Protein AF-A0A955NQF5-F1 (afdb_monomer)

Foldseek 3Di:
DDDDDQDDDPPPCSVVVQVVVVVVPDDDDDVVVVVVVLVVDPVSVVVVVVVPD

Mean predicted aligned error: 3.58 Å

Radius of gyration: 14.51 Å; Cα contacts (8 Å, |Δi|>4): 17; chains: 1; bounding box: 30×24×40 Å

Structure (mmCIF, N/CA/C/O backbone):
data_AF-A0A955NQF5-F1
#
_entry.id   AF-A0A955NQF5-F1
#
loop_
_atom_site.group_PDB
_atom_site.id
_atom_site.type_symbol
_atom_site.label_atom_id
_atom_site.label_alt_id
_atom_site.label_comp_id
_atom_site.label_asym_id
_atom_site.label_entity_id
_atom_site.label_seq_id
_atom_site.pdbx_PDB_ins_code
_atom_site.Cartn_x
_atom_site.Cartn_y
_atom_site.Cartn_z
_atom_site.occupancy
_atom_site.B_iso_or_equiv
_atom_site.auth_seq_id
_atom_site.auth_comp_id
_atom_site.auth_asym_id
_atom_site.auth_atom_id
_atom_site.pdbx_PDB_model_num
ATOM 1 N N . MET A 1 1 ? -3.281 -19.248 -7.720 1.00 78.69 1 MET A N 1
ATOM 2 C CA . MET A 1 1 ? -2.462 -18.015 -7.786 1.00 78.69 1 MET A CA 1
ATOM 3 C C . MET A 1 1 ? -1.213 -18.206 -6.943 1.00 78.69 1 MET A C 1
ATOM 5 O O . MET A 1 1 ? -1.302 -18.885 -5.929 1.00 78.69 1 MET A O 1
ATOM 9 N N . ARG A 1 2 ? -0.064 -17.668 -7.364 1.00 90.94 2 ARG A N 1
ATOM 10 C CA . ARG A 1 2 ? 1.156 -17.622 -6.541 1.00 90.94 2 ARG A CA 1
ATOM 11 C C . ARG A 1 2 ? 1.323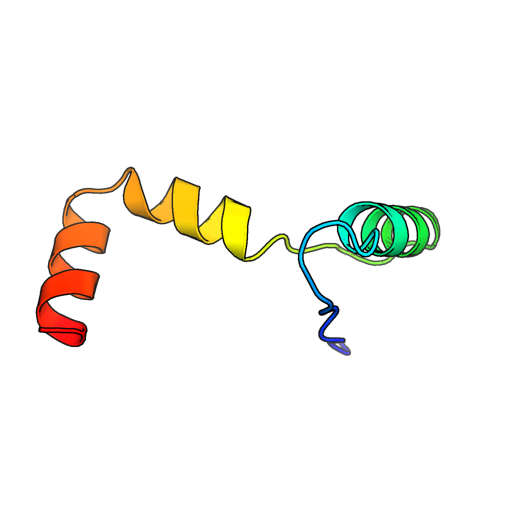 -16.201 -6.006 1.00 90.94 2 ARG A C 1
ATOM 13 O O . ARG A 1 2 ? 1.088 -15.262 -6.758 1.00 90.94 2 ARG A O 1
ATOM 20 N N . THR A 1 3 ? 1.732 -16.068 -4.749 1.00 94.75 3 THR A N 1
ATOM 21 C CA . THR A 1 3 ? 1.905 -14.775 -4.070 1.00 94.75 3 THR A CA 1
ATOM 22 C C . THR A 1 3 ? 3.379 -14.558 -3.751 1.00 94.75 3 THR A C 1
ATOM 24 O O . THR A 1 3 ? 4.062 -15.491 -3.330 1.00 94.75 3 THR A O 1
ATOM 27 N N . LEU A 1 4 ? 3.863 -13.331 -3.947 1.00 95.50 4 LEU A N 1
ATOM 28 C CA . LEU A 1 4 ? 5.224 -12.906 -3.631 1.00 95.50 4 LEU A CA 1
ATOM 29 C C . LEU A 1 4 ? 5.156 -11.695 -2.695 1.00 95.50 4 LEU A C 1
ATOM 31 O O . LEU A 1 4 ? 4.476 -10.720 -3.004 1.00 95.50 4 LEU A O 1
ATOM 35 N N . GLY A 1 5 ? 5.870 -11.746 -1.570 1.00 95.62 5 GLY A N 1
ATOM 36 C CA . GLY A 1 5 ? 6.061 -10.578 -0.713 1.00 95.62 5 GLY A CA 1
ATOM 37 C C . GLY A 1 5 ? 7.201 -9.706 -1.237 1.00 95.62 5 GLY A C 1
ATOM 38 O O . GLY A 1 5 ? 8.315 -10.196 -1.409 1.00 95.62 5 GLY A O 1
ATOM 39 N N . LEU A 1 6 ? 6.935 -8.418 -1.460 1.00 95.88 6 LEU A N 1
ATOM 40 C CA . LEU A 1 6 ? 7.949 -7.426 -1.818 1.00 95.88 6 LEU A CA 1
ATOM 41 C C . LEU A 1 6 ? 8.180 -6.481 -0.633 1.00 95.88 6 LEU A C 1
ATOM 43 O O . LEU A 1 6 ? 7.276 -5.764 -0.215 1.00 95.88 6 LEU A O 1
ATOM 47 N N . THR A 1 7 ? 9.398 -6.479 -0.093 1.00 95.62 7 THR A N 1
ATOM 48 C CA . THR A 1 7 ? 9.793 -5.661 1.065 1.00 95.62 7 THR A CA 1
ATOM 49 C C . THR A 1 7 ? 11.163 -5.012 0.842 1.00 95.62 7 THR A C 1
ATOM 51 O O . THR A 1 7 ? 11.780 -5.175 -0.207 1.00 95.62 7 THR A O 1
ATOM 54 N N . GLY A 1 8 ? 11.618 -4.217 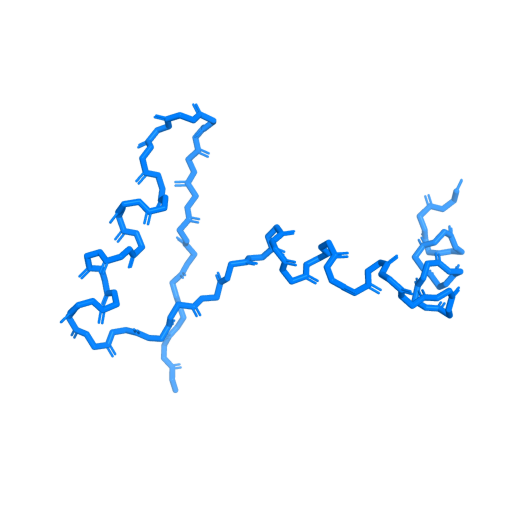1.807 1.00 94.19 8 GLY A N 1
ATOM 55 C CA . GLY A 1 8 ? 12.784 -3.345 1.710 1.00 94.19 8 GLY A CA 1
ATOM 56 C C . GLY A 1 8 ? 12.656 -2.128 2.626 1.00 94.19 8 GLY A C 1
ATOM 57 O 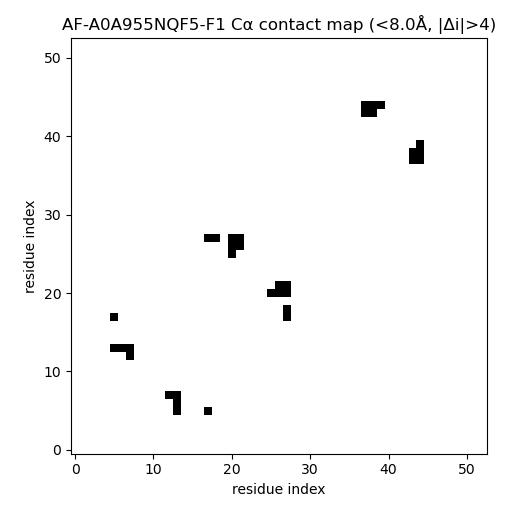O . GLY A 1 8 ? 11.566 -1.769 3.076 1.00 94.19 8 GLY A O 1
ATOM 58 N N . THR A 1 9 ? 13.765 -1.447 2.887 1.00 96.25 9 THR A N 1
ATOM 59 C CA . THR A 1 9 ? 13.802 -0.254 3.750 1.00 96.25 9 THR A CA 1
ATOM 60 C C . THR A 1 9 ? 13.112 0.955 3.104 1.00 96.25 9 THR A C 1
ATOM 62 O O . THR A 1 9 ? 12.748 0.937 1.920 1.00 96.25 9 THR A O 1
ATOM 65 N N . VAL A 1 10 ? 12.872 2.023 3.868 1.00 93.81 10 VAL A N 1
ATOM 66 C CA . VAL A 1 10 ? 12.359 3.294 3.324 1.00 93.81 10 VAL A CA 1
ATOM 67 C C . VAL A 1 10 ? 13.343 3.834 2.279 1.00 93.81 10 VAL A C 1
ATOM 69 O O . VAL A 1 10 ? 14.551 3.778 2.476 1.00 93.81 10 VAL A O 1
ATOM 72 N N . GLY A 1 11 ? 12.834 4.297 1.135 1.00 94.50 11 GLY A N 1
ATOM 73 C CA . GLY A 1 11 ? 13.666 4.816 0.040 1.00 94.50 11 GLY A CA 1
ATOM 74 C C . GLY A 1 11 ? 14.377 3.761 -0.822 1.00 94.50 11 GLY A C 1
ATOM 75 O O . GLY A 1 11 ? 14.986 4.125 -1.818 1.00 94.50 11 GLY A O 1
ATOM 76 N N . SER A 1 12 ? 14.253 2.460 -0.528 1.00 96.62 12 SER A N 1
ATOM 77 C CA . SER A 1 12 ? 14.904 1.380 -1.305 1.00 96.62 12 SER A CA 1
ATOM 78 C C . SER A 1 12 ? 14.320 1.122 -2.705 1.00 96.62 12 SER A C 1
ATOM 80 O O . SER A 1 12 ? 14.762 0.211 -3.396 1.00 96.62 12 SER A O 1
ATOM 82 N N . GLY A 1 13 ? 13.310 1.885 -3.132 1.00 96.69 13 GLY A N 1
ATOM 83 C CA . GLY A 1 13 ? 12.699 1.722 -4.454 1.00 96.69 13 GLY A CA 1
ATOM 84 C C . GLY A 1 13 ? 11.656 0.602 -4.560 1.00 96.69 13 GLY A C 1
ATOM 85 O O . GLY A 1 13 ? 11.308 0.223 -5.672 1.00 96.69 13 GLY A O 1
ATOM 86 N N . LYS A 1 14 ? 11.100 0.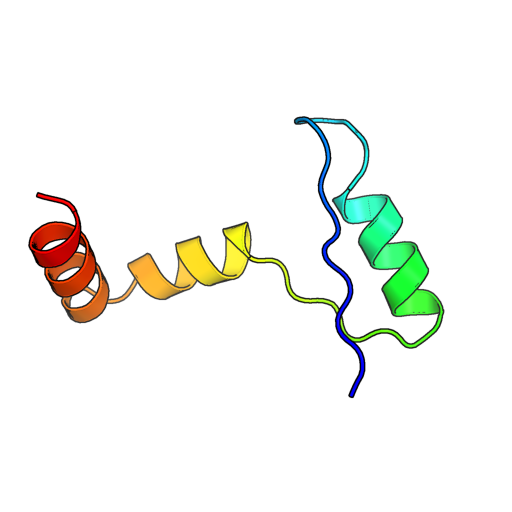097 -3.447 1.00 96.69 14 LYS A N 1
ATOM 87 C CA . LYS A 1 14 ? 10.034 -0.934 -3.464 1.00 96.69 14 LYS A CA 1
ATOM 88 C C . LYS A 1 14 ? 8.877 -0.601 -4.407 1.00 96.69 14 LYS A C 1
ATOM 90 O O . LYS A 1 14 ? 8.446 -1.459 -5.163 1.00 96.69 14 LYS A O 1
ATOM 95 N N . SER A 1 15 ? 8.393 0.642 -4.383 1.00 95.25 15 SER A N 1
ATOM 96 C CA . SER A 1 15 ? 7.293 1.076 -5.251 1.00 95.25 15 SER A CA 1
ATOM 97 C C . SER A 1 15 ? 7.663 1.020 -6.736 1.00 95.25 15 SER A C 1
ATOM 99 O O . SER A 1 15 ? 6.796 0.747 -7.555 1.00 95.25 15 SER A O 1
ATOM 101 N N . TYR A 1 16 ? 8.940 1.235 -7.071 1.00 97.31 16 TYR A N 1
ATOM 102 C CA . TYR A 1 16 ? 9.455 1.095 -8.435 1.00 97.31 16 TYR A CA 1
ATOM 103 C C . TYR A 1 16 ? 9.617 -0.378 -8.832 1.00 97.31 16 TYR A C 1
ATOM 105 O O . TYR A 1 16 ? 9.209 -0.783 -9.913 1.00 97.31 16 TYR A O 1
ATOM 113 N N . ALA A 1 17 ? 10.150 -1.216 -7.941 1.00 97.00 17 ALA A N 1
ATOM 114 C CA . ALA A 1 17 ? 10.206 -2.656 -8.187 1.00 97.00 17 ALA A CA 1
ATOM 115 C C . ALA A 1 17 ? 8.799 -3.253 -8.383 1.00 97.00 17 ALA A C 1
ATOM 117 O O . ALA A 1 17 ? 8.609 -4.098 -9.253 1.00 97.00 17 ALA A O 1
ATOM 118 N N . LEU A 1 18 ? 7.807 -2.777 -7.619 1.00 96.69 18 LEU A N 1
ATOM 119 C CA . LEU A 1 18 ? 6.411 -3.165 -7.795 1.00 96.69 18 LEU A CA 1
ATOM 120 C C . LEU A 1 18 ? 5.873 -2.739 -9.164 1.00 96.69 18 LEU A C 1
ATOM 122 O O . LEU A 1 18 ? 5.277 -3.574 -9.832 1.00 96.69 18 LEU A O 1
ATOM 126 N N . SER A 1 19 ? 6.124 -1.501 -9.610 1.00 97.19 19 SER A N 1
ATOM 127 C CA . SER A 1 19 ? 5.637 -1.046 -10.920 1.00 97.19 19 SER A CA 1
ATOM 128 C C . SER A 1 19 ? 6.228 -1.858 -12.071 1.00 97.19 19 SER A C 1
ATOM 130 O O . SER A 1 19 ? 5.514 -2.207 -12.998 1.00 97.19 19 SER A O 1
ATOM 132 N N . VAL A 1 20 ? 7.503 -2.255 -11.982 1.00 98.00 20 VAL A N 1
ATOM 133 C CA . VAL A 1 20 ? 8.117 -3.155 -12.975 1.00 98.00 20 VAL A CA 1
ATOM 134 C C . VAL A 1 20 ? 7.425 -4.524 -13.001 1.00 98.00 20 VAL A C 1
ATOM 136 O O . VAL A 1 20 ? 7.233 -5.098 -14.068 1.00 98.00 20 VAL A O 1
ATOM 139 N N . LEU A 1 21 ? 7.039 -5.070 -11.843 1.00 96.94 21 LEU A N 1
ATOM 140 C CA . LEU A 1 21 ? 6.287 -6.329 -11.788 1.00 96.94 21 LEU A CA 1
ATOM 141 C C . LEU A 1 21 ? 4.874 -6.169 -12.366 1.00 96.94 21 LEU A C 1
ATOM 143 O O . LEU A 1 21 ? 4.404 -7.067 -13.065 1.00 96.94 21 LEU A O 1
ATOM 147 N N . GLU A 1 22 ? 4.216 -5.042 -12.098 1.00 96.94 22 GLU A N 1
ATOM 148 C CA . GLU A 1 22 ? 2.904 -4.700 -12.660 1.00 96.94 22 GLU A CA 1
ATOM 149 C C . GLU A 1 22 ? 2.967 -4.576 -14.192 1.00 96.94 22 GLU A C 1
ATOM 151 O O . GLU A 1 22 ? 2.134 -5.163 -14.882 1.00 96.94 22 GLU A O 1
ATOM 156 N N . ASP A 1 23 ? 4.010 -3.937 -14.733 1.00 98.19 23 ASP A N 1
ATOM 157 C CA . ASP A 1 23 ? 4.263 -3.837 -16.179 1.00 98.19 23 ASP A CA 1
ATOM 158 C C . ASP A 1 23 ? 4.453 -5.217 -16.841 1.00 98.19 23 ASP A C 1
ATOM 160 O O . ASP A 1 23 ? 4.131 -5.409 -18.015 1.00 98.19 23 ASP A O 1
ATOM 164 N N . LEU A 1 24 ? 4.942 -6.206 -16.085 1.00 97.38 24 LEU A N 1
ATOM 165 C CA . LEU A 1 24 ? 5.089 -7.601 -16.521 1.00 97.38 24 LEU A CA 1
ATOM 166 C C . LEU A 1 24 ? 3.813 -8.443 -16.330 1.00 97.38 24 LEU A C 1
ATOM 168 O O . LEU A 1 24 ? 3.822 -9.645 -16.607 1.00 97.38 24 LEU A O 1
ATOM 172 N N . GLY A 1 25 ? 2.714 -7.836 -15.875 1.00 97.19 25 GLY A N 1
ATOM 173 C CA . GLY A 1 25 ? 1.410 -8.478 -15.711 1.00 97.19 25 GLY A CA 1
ATOM 174 C C . GLY A 1 25 ? 1.129 -9.022 -14.310 1.00 97.19 25 GLY A C 1
ATOM 175 O O . GLY A 1 25 ? 0.156 -9.760 -14.131 1.00 97.19 25 GLY A O 1
ATOM 176 N N . ALA A 1 26 ? 1.951 -8.693 -13.308 1.00 96.62 26 ALA A N 1
ATOM 177 C CA . ALA A 1 26 ? 1.616 -8.997 -11.922 1.00 96.62 26 ALA A CA 1
ATOM 178 C C . ALA A 1 26 ? 0.498 -8.075 -11.416 1.00 96.62 26 ALA A C 1
ATOM 180 O O . ALA A 1 26 ? 0.423 -6.900 -11.762 1.00 96.62 26 ALA A O 1
ATOM 181 N N . VAL A 1 27 ? -0.352 -8.597 -10.534 1.00 95.88 27 VAL A N 1
ATOM 182 C CA . VAL A 1 27 ? -1.306 -7.769 -9.789 1.00 95.88 27 VAL A CA 1
ATOM 183 C C . VAL A 1 27 ? -0.616 -7.288 -8.517 1.00 95.88 27 VAL A C 1
ATOM 185 O O . VAL A 1 27 ? -0.256 -8.105 -7.666 1.00 95.88 27 VAL A O 1
ATOM 188 N N . GLY A 1 28 ? -0.405 -5.978 -8.399 1.00 93.62 28 GLY A N 1
ATOM 189 C CA . GLY A 1 28 ? 0.186 -5.367 -7.214 1.00 93.62 28 GLY A CA 1
ATOM 190 C C . GLY A 1 28 ? -0.837 -5.103 -6.109 1.00 93.62 28 GLY A C 1
ATOM 191 O O . GLY A 1 28 ? -1.974 -4.715 -6.368 1.00 93.62 28 GLY A O 1
ATOM 192 N N . LEU A 1 29 ? -0.413 -5.288 -4.856 1.00 94.25 29 LEU A N 1
ATOM 193 C CA . LEU A 1 29 ? -1.158 -4.888 -3.662 1.00 94.25 29 LEU A CA 1
ATOM 194 C C . LEU A 1 29 ? -0.237 -4.067 -2.758 1.00 94.25 29 LEU A C 1
ATOM 196 O O . LEU A 1 29 ? 0.830 -4.531 -2.353 1.00 94.25 29 LEU A O 1
ATOM 200 N N . LYS A 1 30 ? -0.640 -2.832 -2.454 1.00 93.25 30 LYS A N 1
ATOM 201 C CA . LYS A 1 30 ? 0.143 -1.887 -1.647 1.00 93.25 30 LYS A CA 1
ATOM 202 C C . LYS A 1 30 ? -0.379 -1.889 -0.214 1.00 93.25 30 LYS A C 1
ATOM 204 O O . LYS A 1 30 ? -1.249 -1.093 0.117 1.00 93.25 30 LYS A O 1
ATOM 209 N N . ALA A 1 31 ? 0.163 -2.777 0.620 1.00 92.12 31 ALA A N 1
ATOM 210 C CA . ALA A 1 31 ? -0.321 -3.008 1.985 1.00 92.12 31 ALA A CA 1
ATOM 211 C C . ALA A 1 31 ? -0.452 -1.719 2.820 1.00 92.12 31 ALA A C 1
ATOM 213 O O . ALA A 1 31 ? -1.494 -1.509 3.428 1.00 92.12 31 ALA A O 1
ATOM 214 N N . ASP A 1 32 ? 0.545 -0.829 2.780 1.00 91.50 32 ASP A N 1
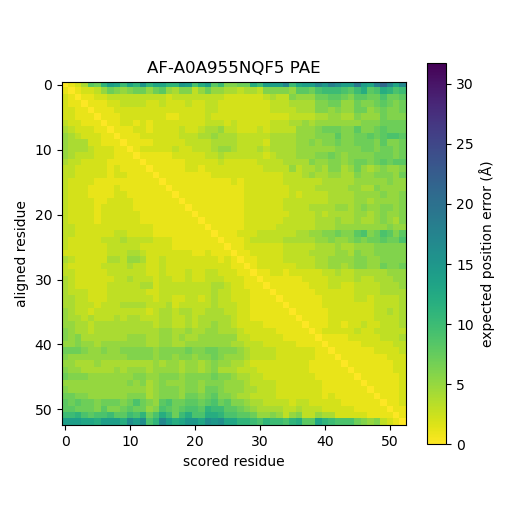ATOM 215 C CA . ASP A 1 32 ? 0.513 0.436 3.533 1.00 91.50 32 ASP A CA 1
ATOM 216 C C . ASP A 1 32 ? -0.642 1.354 3.092 1.00 91.50 32 ASP A C 1
ATOM 218 O O . ASP A 1 32 ? -1.283 1.999 3.919 1.00 91.50 32 ASP A O 1
ATOM 222 N N . LEU A 1 33 ? -0.930 1.403 1.786 1.00 94.25 33 LEU A N 1
ATOM 223 C CA . LEU A 1 33 ? -2.006 2.229 1.236 1.00 94.25 33 LEU A CA 1
ATOM 224 C C . LEU A 1 33 ? -3.380 1.652 1.580 1.00 94.25 33 LEU A C 1
ATOM 226 O O . LEU A 1 33 ? -4.275 2.400 1.961 1.00 94.25 33 LEU A O 1
ATOM 230 N N . GLU A 1 34 ? -3.543 0.334 1.455 1.00 94.94 34 GLU A N 1
ATOM 231 C CA . GLU A 1 34 ? -4.798 -0.322 1.829 1.00 94.94 34 GLU A CA 1
ATOM 232 C C . GLU A 1 34 ? -5.041 -0.230 3.337 1.00 94.94 34 GLU A C 1
ATOM 234 O O . GLU A 1 34 ? -6.155 0.064 3.752 1.00 94.94 34 GLU A O 1
ATOM 239 N N . GLY A 1 35 ? -3.998 -0.375 4.161 1.00 94.19 35 GLY A N 1
ATOM 240 C CA . GLY A 1 35 ? -4.090 -0.147 5.601 1.00 94.19 35 GLY A CA 1
ATOM 241 C C . GLY A 1 35 ? -4.548 1.274 5.932 1.00 94.19 35 GLY A C 1
ATOM 242 O O . GLY A 1 35 ? -5.440 1.448 6.752 1.00 94.19 35 GLY A O 1
ATOM 243 N N . HIS A 1 36 ? -4.004 2.291 5.255 1.00 95.31 36 HIS A N 1
ATOM 244 C CA . HIS A 1 36 ? -4.435 3.676 5.460 1.00 95.31 36 HIS A CA 1
ATOM 245 C C . HIS A 1 36 ? -5.909 3.898 5.098 1.00 95.31 36 HIS A C 1
ATOM 247 O O . HIS A 1 36 ? -6.628 4.526 5.866 1.00 95.31 36 HIS A O 1
ATOM 253 N N . ARG A 1 37 ? -6.366 3.342 3.969 1.00 95.88 37 ARG A N 1
ATOM 254 C CA . ARG A 1 37 ? -7.772 3.419 3.540 1.00 95.88 37 ARG A CA 1
ATOM 255 C C . ARG A 1 37 ? -8.719 2.724 4.509 1.00 95.88 37 ARG A C 1
ATOM 257 O O . ARG A 1 37 ? -9.787 3.243 4.792 1.00 95.88 37 ARG A O 1
ATOM 264 N N . LEU A 1 38 ? -8.333 1.555 5.016 1.00 95.31 38 LEU A N 1
ATOM 265 C CA . LEU A 1 38 ? -9.136 0.813 5.989 1.00 95.31 38 LEU A CA 1
ATOM 266 C C . LEU A 1 38 ? -9.354 1.612 7.278 1.00 95.31 38 LEU A C 1
ATOM 268 O O . LEU A 1 38 ? -10.414 1.517 7.882 1.00 95.31 38 LEU A O 1
ATOM 272 N N . LEU A 1 39 ? -8.381 2.436 7.668 1.00 95.12 39 LEU A N 1
ATOM 273 C CA . LEU A 1 39 ? -8.482 3.307 8.838 1.00 95.12 39 LEU A CA 1
ATOM 274 C C . LEU A 1 39 ? -9.309 4.584 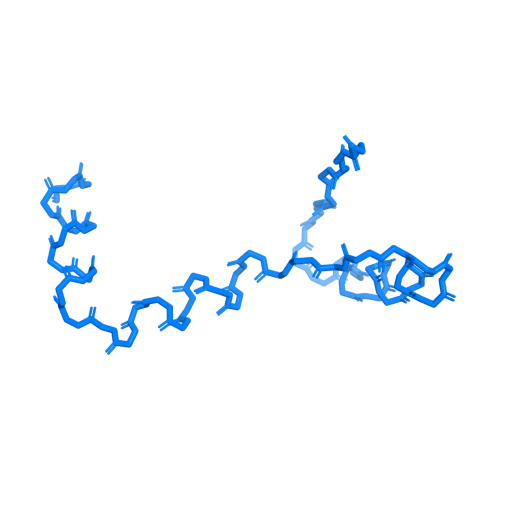8.593 1.00 95.12 39 LEU A C 1
ATOM 276 O O . LEU A 1 39 ? -9.366 5.436 9.473 1.00 95.12 39 LEU A O 1
ATOM 280 N N . GLU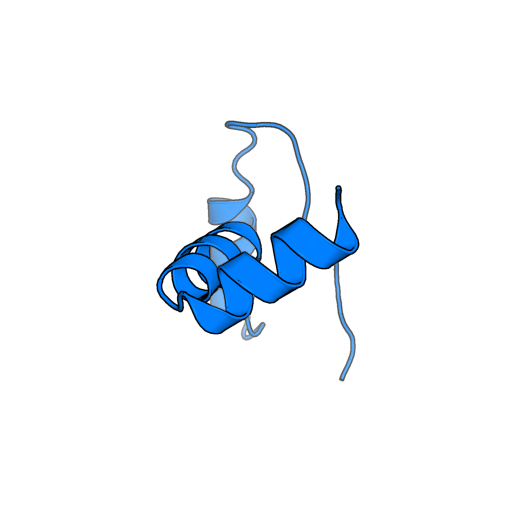 A 1 40 ? -9.954 4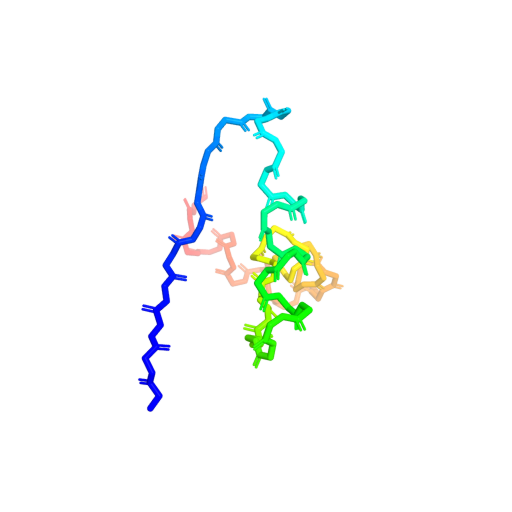.744 7.435 1.00 96.31 40 GLU A N 1
ATOM 281 C CA . GLU A 1 40 ? -11.008 5.756 7.249 1.00 96.31 40 GLU A CA 1
ATOM 282 C C . GLU A 1 40 ? -12.353 5.298 7.849 1.00 96.31 40 GLU A C 1
ATOM 284 O O . GLU A 1 40 ? -13.246 6.119 8.057 1.00 96.31 40 GLU A O 1
ATOM 289 N N . ASP A 1 41 ? -12.495 4.004 8.155 1.00 97.31 41 ASP A N 1
ATOM 290 C CA . ASP A 1 41 ? -13.677 3.420 8.785 1.00 97.31 41 ASP A CA 1
ATOM 291 C C . ASP A 1 41 ? -13.513 3.352 10.316 1.00 97.31 41 ASP A C 1
ATOM 293 O O . ASP A 1 41 ? -12.636 2.668 10.852 1.00 97.31 41 ASP A O 1
ATOM 297 N N . GLU A 1 42 ? -14.380 4.062 11.042 1.00 96.12 42 GLU A N 1
ATOM 298 C CA . GLU A 1 42 ? -14.369 4.104 12.508 1.00 96.12 42 GLU A CA 1
ATOM 299 C C . GLU A 1 42 ? -14.657 2.748 13.167 1.00 96.12 42 GLU A C 1
ATOM 301 O O . GLU A 1 42 ? -14.281 2.546 14.325 1.00 96.12 42 GLU A O 1
ATOM 306 N N . GLU A 1 43 ? -15.369 1.838 12.498 1.00 97.19 43 GLU A N 1
ATOM 307 C CA . GLU A 1 43 ? -15.583 0.475 12.995 1.00 97.19 43 GLU A CA 1
ATOM 308 C C . GLU A 1 43 ? -14.277 -0.317 12.927 1.00 97.19 43 GLU A C 1
ATOM 310 O O . GLU A 1 43 ? -13.848 -0.876 13.935 1.00 97.19 43 GLU A O 1
ATOM 315 N N . VAL A 1 44 ? -13.576 -0.245 11.792 1.00 96.19 44 VAL A N 1
ATOM 316 C CA . VAL A 1 44 ? -12.268 -0.892 11.612 1.00 96.19 44 VAL A CA 1
ATOM 317 C C . VAL A 1 44 ? -11.243 -0.350 12.605 1.00 96.19 44 VAL A C 1
ATOM 319 O O . VAL A 1 44 ? -10.502 -1.124 13.208 1.00 96.19 44 VAL A O 1
ATOM 322 N N . ILE A 1 45 ? -11.207 0.968 12.827 1.00 95.81 45 ILE A N 1
ATOM 323 C CA . ILE A 1 45 ? -10.321 1.562 13.838 1.00 95.81 45 ILE A CA 1
ATOM 324 C C . ILE A 1 45 ? -10.613 0.975 15.222 1.00 95.81 45 ILE A C 1
ATOM 326 O O . ILE A 1 45 ? -9.679 0.586 15.923 1.00 95.81 45 ILE A O 1
ATOM 330 N N . ARG A 1 46 ? -11.892 0.912 15.619 1.00 97.25 46 ARG A N 1
ATOM 331 C CA . ARG A 1 46 ? -12.296 0.362 16.920 1.00 97.25 46 ARG A CA 1
ATOM 332 C C . ARG A 1 46 ? -11.856 -1.090 17.075 1.00 97.25 46 ARG A C 1
ATOM 334 O O . ARG A 1 46 ? -11.225 -1.408 18.076 1.00 97.25 46 ARG A O 1
ATOM 341 N N . GLU A 1 47 ? -12.097 -1.931 16.073 1.00 96.94 47 GLU A N 1
ATOM 342 C CA . GLU A 1 47 ? -11.665 -3.333 16.098 1.00 96.94 47 GLU A CA 1
ATOM 343 C C . GLU A 1 47 ? -10.139 -3.483 16.201 1.00 96.94 47 GLU A C 1
ATOM 345 O O . GLU A 1 47 ? -9.645 -4.333 16.943 1.00 96.94 47 GLU A O 1
ATOM 350 N N . VAL A 1 48 ? -9.371 -2.656 15.482 1.00 95.06 48 VAL A N 1
ATOM 351 C CA . VAL A 1 48 ? -7.900 -2.685 15.530 1.00 95.06 48 VAL A CA 1
ATOM 352 C C . VAL A 1 48 ? -7.376 -2.265 16.905 1.00 95.06 48 VAL A C 1
ATOM 354 O O . VAL A 1 48 ? -6.437 -2.888 17.402 1.00 95.06 48 VAL A O 1
ATOM 357 N N . VAL A 1 49 ? -7.970 -1.242 17.526 1.00 95.44 49 VAL A N 1
ATOM 358 C CA . VAL A 1 49 ? -7.616 -0.811 18.890 1.00 95.44 49 VAL A CA 1
ATOM 359 C C . VAL A 1 49 ? -7.952 -1.907 19.900 1.00 95.44 49 VAL A C 1
ATOM 361 O O . VAL A 1 49 ? -7.086 -2.300 20.674 1.00 95.44 49 VAL A O 1
ATOM 364 N N . ASP A 1 50 ? -9.154 -2.482 19.841 1.00 96.81 50 ASP A N 1
ATOM 365 C CA . ASP A 1 50 ? -9.552 -3.574 20.738 1.00 96.81 50 ASP A CA 1
ATOM 366 C C . ASP A 1 50 ? -8.635 -4.807 20.601 1.00 96.81 50 ASP A C 1
ATOM 368 O O . ASP A 1 50 ? -8.383 -5.515 21.580 1.00 96.81 50 ASP A O 1
ATOM 372 N N . LEU A 1 51 ? -8.103 -5.060 19.399 1.00 96.19 51 LEU A N 1
ATOM 373 C CA . LEU A 1 51 ? -7.173 -6.159 19.131 1.00 96.19 51 LEU A CA 1
ATOM 374 C C . LEU A 1 51 ? -5.747 -5.897 19.644 1.00 96.19 51 LEU A C 1
ATOM 376 O O . LEU A 1 51 ? -5.083 -6.835 20.092 1.00 96.19 51 LEU A O 1
ATOM 380 N N . LEU A 1 52 ? -5.243 -4.667 19.509 1.00 94.31 52 LEU A N 1
ATOM 381 C CA . LEU A 1 52 ? -3.839 -4.327 19.775 1.00 94.31 52 LEU A CA 1
ATOM 382 C C . LEU A 1 52 ? -3.595 -3.726 21.172 1.00 94.31 52 LEU A C 1
ATOM 384 O O . LEU A 1 52 ? -2.439 -3.714 21.606 1.00 94.31 52 LEU A O 1
ATOM 388 N N . GLY A 1 53 ? -4.654 -3.315 21.881 1.00 77.25 53 GLY A N 1
ATOM 389 C CA . GLY A 1 53 ? -4.608 -2.696 23.214 1.00 77.25 53 GLY A CA 1
ATOM 390 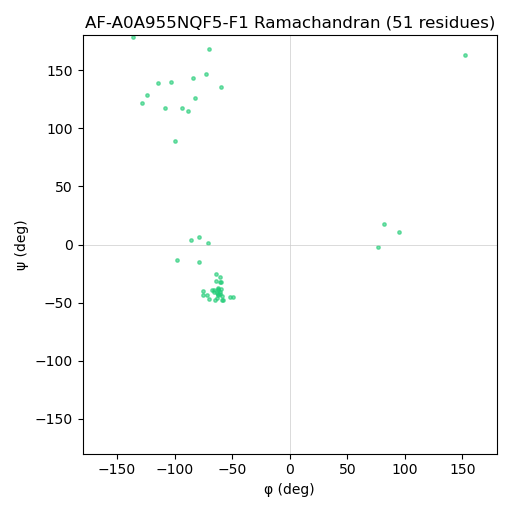C C . GLY A 1 53 ? -4.327 -1.199 23.177 1.00 77.25 53 GLY A C 1
ATOM 391 O O . GLY A 1 53 ? -3.716 -0.721 24.161 1.00 77.25 53 GLY A O 1
#

pLDDT: mean 94.99, std 3.7, range [77.25, 98.19]

Secondary structure (DSSP, 8-state):
---------TTS-HHHHHHHHHHTT-----HHHHHHHHTTSHHHHHHHHHHH-

Sequence (53 aa):
MRTLGLTGTVGSGKSYALSVLEDLGAVGLKADLEGHRLLEDEEVIREVVDLLG

Solvent-accessible surface area (backbone atoms only — not comparable to full-atom values): 3524 Å² total; per-residue (Å²): 136,88,88,81,90,86,80,77,62,91,90,67,46,56,73,56,57,47,49,57,42,37,76,74,70,47,86,82,80,60,64,72,59,53,52,56,59,50,60,74,36,71,65,52,44,51,54,51,44,73,71,76,109